Protein AF-A0A9R0YTE9-F1 (afdb_monomer)

Foldseek 3Di:
DPPPPPVVVVVLQVLLLVVLCVVPVDRSVLLQVLLLVQLQAPDPDDPVVSSVVSVVLLQVQLVPDDDDDSSPSSNVSSNQSSVQHTPSNVVSVVVNVVRVVVVVVVVVD

Nearest PDB structures (foldseek):
  1fka-assembly1_G  TM=9.674E-01  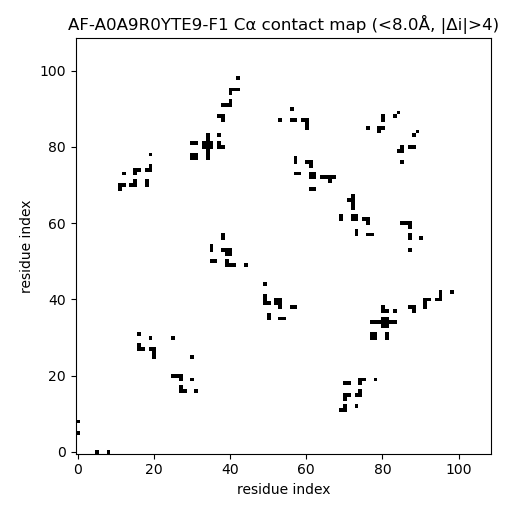e=1.796E-08  Thermus thermophilus
  1dv4-assembly1_G  TM=9.688E-01  e=2.649E-08  Thermus thermophilus
  7ryg-assembly1_g  TM=9.477E-01  e=1.122E-07  Acinetobacter baumannii AB0057
  6by1-assembly1_AG  TM=9.081E-01  e=1.488E-05  Escherichia coli K-12
  8ca7-assembly1_G  TM=9.390E-01  e=2.984E-04  Escherichia coli BW25113

Solvent-accessible surface area (backbone atoms only — not comparable to full-atom values): 5862 Å² total; per-residue (Å²): 119,72,92,78,43,58,68,60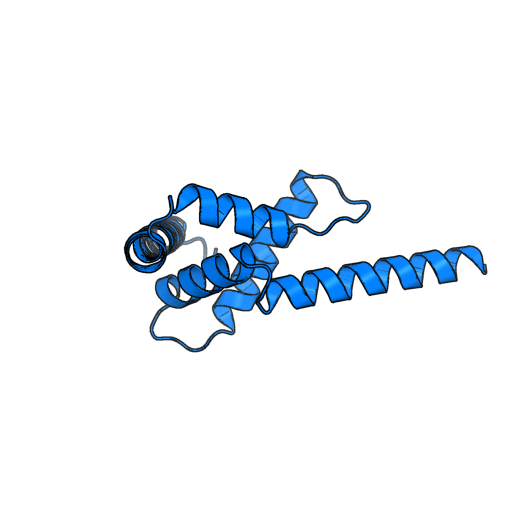,53,50,52,38,50,53,51,9,45,60,58,32,36,86,77,60,89,42,64,38,68,56,39,48,53,42,14,45,58,62,30,30,56,90,60,104,60,56,72,70,58,28,49,53,50,17,55,49,36,49,52,53,37,19,66,71,47,82,70,97,44,70,28,62,19,41,28,51,41,35,53,35,25,45,75,71,37,53,65,31,39,54,49,31,53,52,50,46,54,52,51,52,53,52,52,57,56,59,73,76,107

Structure (mmCIF, N/CA/C/O backbone):
data_AF-A0A9R0YTE9-F1
#
_entry.id   AF-A0A9R0YTE9-F1
#
loop_
_atom_site.group_PDB
_atom_site.id
_atom_site.type_symbol
_atom_site.label_atom_id
_atom_site.label_alt_id
_atom_site.label_comp_id
_atom_site.label_asym_id
_atom_site.label_entity_id
_atom_site.label_seq_id
_atom_site.pdbx_PDB_ins_code
_atom_site.Cartn_x
_atom_site.Cartn_y
_atom_site.Cartn_z
_atom_site.occupancy
_atom_site.B_iso_or_equiv
_atom_site.auth_seq_id
_atom_site.auth_comp_id
_atom_site.auth_asym_id
_atom_site.auth_atom_id
_atom_site.pdbx_PDB_model_num
ATOM 1 N N . MET A 1 1 ? 6.807 8.695 7.793 1.00 72.12 1 MET A N 1
ATOM 2 C CA . MET A 1 1 ? 6.485 9.214 9.138 1.00 72.12 1 MET A CA 1
ATOM 3 C C . MET A 1 1 ? 6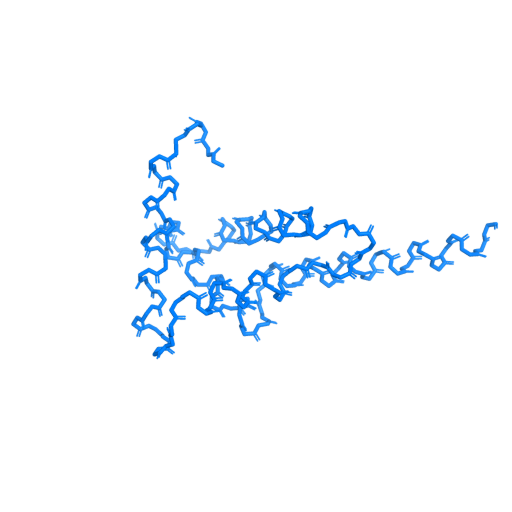.640 10.719 9.055 1.00 72.12 1 MET A C 1
ATOM 5 O O . MET A 1 1 ? 7.724 11.151 8.694 1.00 72.12 1 MET A O 1
ATOM 9 N N . LYS A 1 2 ? 5.567 11.492 9.238 1.00 77.50 2 LYS A N 1
ATOM 10 C CA . LYS A 1 2 ? 5.647 12.956 9.147 1.00 77.50 2 LYS A CA 1
ATOM 11 C C . LYS A 1 2 ? 6.181 13.490 10.482 1.00 77.50 2 LYS A C 1
ATOM 13 O O . LYS A 1 2 ? 5.734 13.019 11.529 1.00 77.50 2 LYS A O 1
ATOM 18 N N . ASP A 1 3 ? 7.169 14.378 10.438 1.00 81.94 3 ASP A N 1
ATOM 19 C CA . ASP A 1 3 ? 7.701 15.105 11.604 1.00 81.94 3 ASP A CA 1
ATOM 20 C C . ASP A 1 3 ? 8.216 14.220 12.759 1.00 81.94 3 ASP A C 1
ATOM 22 O O . ASP A 1 3 ? 8.098 14.577 13.926 1.00 81.94 3 ASP A O 1
ATOM 26 N N . GLY A 1 4 ? 8.719 13.011 12.482 1.00 86.31 4 GLY A N 1
ATOM 27 C CA . GLY A 1 4 ? 9.270 12.145 13.538 1.00 86.31 4 GLY A CA 1
ATOM 28 C C . GLY A 1 4 ? 8.234 11.421 14.422 1.00 86.31 4 GLY A C 1
ATOM 29 O O . GLY A 1 4 ? 8.605 10.613 15.273 1.00 86.31 4 GLY A O 1
ATOM 30 N N . LYS A 1 5 ? 6.925 11.638 14.222 1.00 91.00 5 LYS A N 1
ATOM 31 C CA . LYS A 1 5 ? 5.864 11.157 15.132 1.00 91.00 5 LYS A CA 1
ATOM 32 C C . LYS A 1 5 ? 5.557 9.656 14.992 1.00 91.00 5 LYS A C 1
ATOM 34 O O . LYS A 1 5 ? 4.557 9.260 14.386 1.00 91.00 5 LYS A O 1
ATOM 39 N N . LYS A 1 6 ? 6.391 8.807 15.601 1.00 89.25 6 LYS A N 1
ATOM 40 C CA . LYS A 1 6 ? 6.263 7.333 15.570 1.00 89.25 6 LYS A CA 1
ATOM 41 C C . LYS A 1 6 ? 4.984 6.810 16.218 1.00 89.25 6 LYS A C 1
ATOM 43 O O . LYS A 1 6 ? 4.308 5.974 15.623 1.00 89.25 6 LYS A O 1
ATOM 48 N N . SER A 1 7 ? 4.625 7.335 17.391 1.00 92.56 7 SER A N 1
ATOM 49 C CA . SER A 1 7 ? 3.420 6.914 18.123 1.00 92.56 7 SER A CA 1
ATOM 50 C C . SER A 1 7 ? 2.143 7.122 17.296 1.00 92.56 7 SER A C 1
ATOM 52 O O . SER A 1 7 ? 1.324 6.215 17.153 1.00 92.56 7 SER A O 1
ATOM 54 N N . LEU A 1 8 ? 2.022 8.279 16.635 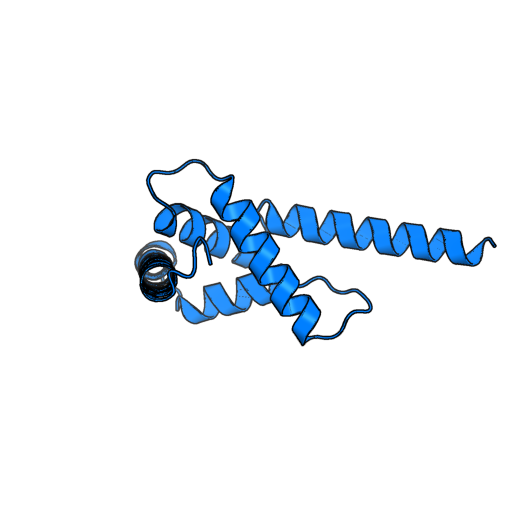1.00 92.00 8 LEU A N 1
ATOM 55 C CA . LEU A 1 8 ? 0.869 8.588 15.790 1.00 92.00 8 LEU A CA 1
ATOM 56 C C . LEU A 1 8 ? 0.797 7.682 14.553 1.00 92.00 8 LEU A C 1
ATOM 58 O O . LEU A 1 8 ? -0.276 7.187 14.212 1.00 92.00 8 LEU A O 1
ATOM 62 N N . ALA A 1 9 ? 1.931 7.434 13.890 1.00 90.69 9 ALA A N 1
ATOM 63 C CA . ALA A 1 9 ? 1.981 6.524 12.747 1.00 90.69 9 ALA A CA 1
ATOM 64 C C . ALA A 1 9 ? 1.544 5.103 13.136 1.00 90.69 9 ALA A C 1
ATOM 66 O O . ALA A 1 9 ? 0.762 4.477 12.419 1.00 90.69 9 ALA A O 1
ATOM 67 N N . TYR A 1 10 ? 1.994 4.631 14.301 1.00 92.69 10 TYR A N 1
ATOM 68 C CA . TYR A 1 10 ? 1.593 3.345 14.858 1.00 92.69 10 TYR A CA 1
ATOM 69 C C . TYR A 1 10 ? 0.086 3.297 15.144 1.00 92.69 10 TYR A C 1
ATOM 71 O O . TYR A 1 10 ? -0.596 2.382 14.687 1.00 92.69 10 TYR A O 1
ATOM 79 N N . GLN A 1 11 ? -0.472 4.320 15.799 1.00 94.25 11 GLN A N 1
ATOM 80 C CA . GLN A 1 11 ? -1.917 4.403 16.040 1.00 94.25 11 GLN A CA 1
ATOM 81 C C . GLN A 1 11 ? -2.736 4.386 14.746 1.00 94.25 11 GLN A C 1
ATOM 83 O O . GLN A 1 11 ? -3.760 3.707 14.680 1.00 94.25 11 GLN A O 1
ATOM 88 N N . ILE A 1 12 ? -2.309 5.122 13.716 1.00 93.62 12 ILE A N 1
ATOM 89 C CA . ILE A 1 12 ? -2.999 5.146 12.419 1.00 93.62 12 ILE A CA 1
ATOM 90 C C . ILE A 1 12 ? -2.997 3.753 11.788 1.00 93.62 12 ILE A C 1
ATOM 92 O O . ILE A 1 12 ? -4.049 3.302 11.335 1.00 93.62 12 ILE A O 1
ATOM 96 N N . LEU A 1 13 ? -1.853 3.063 11.799 1.00 91.75 13 LEU A N 1
ATOM 97 C CA . LEU A 1 13 ? -1.732 1.711 11.258 1.00 91.75 13 LEU A CA 1
ATOM 98 C C . LEU A 1 13 ? -2.650 0.729 11.993 1.00 91.75 13 LEU A C 1
ATOM 100 O O . LEU A 1 13 ? -3.440 0.040 11.354 1.00 91.75 13 LEU A O 1
ATOM 104 N N . TYR A 1 14 ? -2.605 0.708 13.327 1.00 92.69 14 TYR A N 1
ATOM 105 C CA . TYR A 1 14 ? -3.456 -0.179 14.125 1.00 92.69 14 TYR A CA 1
ATOM 106 C C . TYR A 1 14 ? -4.942 0.086 13.889 1.00 92.69 14 TYR A C 1
ATOM 108 O O . TYR A 1 14 ? -5.724 -0.848 13.710 1.00 92.69 14 TYR A O 1
ATOM 116 N N . ARG A 1 15 ? -5.340 1.361 13.821 1.00 94.06 15 ARG A N 1
ATOM 117 C CA . ARG A 1 15 ? -6.723 1.746 13.509 1.00 94.06 15 ARG A CA 1
ATOM 118 C C . ARG A 1 15 ? -7.136 1.315 12.102 1.00 94.06 15 ARG A C 1
ATOM 120 O O . ARG A 1 15 ? -8.273 0.888 11.929 1.00 94.06 15 ARG A O 1
ATOM 127 N N . ALA A 1 16 ? -6.242 1.412 11.117 1.00 93.25 16 ALA A N 1
ATOM 128 C CA . ALA A 1 16 ? -6.512 0.972 9.751 1.00 93.25 16 ALA A CA 1
ATOM 129 C C . ALA A 1 16 ? -6.703 -0.549 9.683 1.00 93.25 16 ALA A C 1
ATOM 131 O O . ALA A 1 16 ? -7.707 -1.012 9.155 1.00 93.25 16 ALA A O 1
ATOM 132 N N . VAL A 1 17 ? -5.795 -1.324 10.283 1.00 90.94 17 VAL A N 1
ATOM 133 C CA . VAL A 1 17 ? -5.877 -2.794 10.305 1.00 90.94 17 VAL A CA 1
ATOM 134 C C . VAL A 1 17 ? -7.135 -3.264 11.042 1.00 90.94 17 VAL A C 1
ATOM 136 O O . VAL A 1 17 ? -7.866 -4.105 10.526 1.00 90.94 17 VAL A O 1
ATOM 139 N N . LYS A 1 18 ? -7.471 -2.658 12.189 1.00 90.56 18 LYS A N 1
ATOM 140 C CA . LYS A 1 18 ? -8.719 -2.957 12.914 1.00 90.56 18 LYS A CA 1
ATOM 141 C C . LYS A 1 18 ? -9.970 -2.674 12.072 1.00 90.56 18 LYS A C 1
ATOM 143 O O . LYS A 1 18 ? -10.963 -3.379 12.195 1.00 90.56 18 LYS A O 1
ATOM 148 N N . LYS A 1 19 ? -9.927 -1.665 11.195 1.00 89.38 19 LYS A N 1
ATOM 149 C CA . LYS A 1 19 ? -11.033 -1.336 10.281 1.00 89.38 19 LYS A CA 1
ATOM 150 C C . LYS A 1 19 ? -11.217 -2.327 9.132 1.00 89.38 19 LYS A C 1
ATOM 152 O O . LYS A 1 19 ? -12.294 -2.343 8.550 1.00 89.38 19 LYS A O 1
ATOM 157 N N . ILE A 1 20 ? -10.213 -3.139 8.808 1.00 87.19 20 ILE A N 1
ATOM 158 C CA . ILE A 1 20 ? -10.327 -4.162 7.757 1.00 87.19 20 ILE A CA 1
ATOM 159 C C . ILE A 1 20 ? -11.224 -5.319 8.225 1.00 87.19 20 ILE A C 1
ATOM 161 O O . ILE A 1 20 ? -12.030 -5.819 7.444 1.00 87.19 20 ILE A O 1
ATOM 165 N N . GLN A 1 21 ? -11.132 -5.689 9.506 1.00 76.94 21 GLN A N 1
ATOM 166 C CA . GLN A 1 21 ? -11.823 -6.838 10.101 1.00 76.94 21 GLN A CA 1
ATOM 167 C C . GLN A 1 21 ? -13.350 -6.852 9.884 1.00 76.94 21 GLN A C 1
ATOM 169 O O . GLN A 1 21 ? -13.838 -7.846 9.353 1.00 76.94 21 GLN A O 1
ATOM 174 N N . PRO A 1 22 ? -14.113 -5.783 10.204 1.00 69.31 22 PRO A N 1
ATOM 175 C CA . PRO A 1 22 ? -15.564 -5.790 10.003 1.00 69.31 22 PRO A CA 1
ATOM 176 C C . PRO A 1 22 ? -15.986 -5.805 8.527 1.00 69.31 22 PRO A C 1
ATOM 178 O O . PRO A 1 22 ? -17.119 -6.151 8.230 1.00 69.31 22 PRO A O 1
ATOM 181 N N . ASN A 1 23 ? -15.101 -5.428 7.599 1.00 64.25 23 ASN A N 1
ATOM 182 C CA . ASN A 1 23 ? -15.462 -5.192 6.199 1.00 64.25 23 ASN A CA 1
ATOM 183 C C . ASN A 1 23 ? -15.107 -6.347 5.253 1.00 64.25 23 ASN A C 1
ATOM 185 O O . ASN A 1 23 ? -15.426 -6.271 4.069 1.00 64.25 23 ASN A O 1
ATOM 1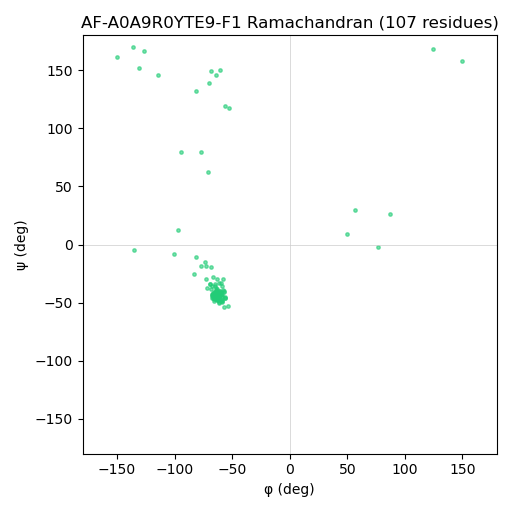89 N N . THR A 1 24 ? -14.369 -7.360 5.716 1.00 65.94 24 THR A N 1
ATOM 190 C CA . THR A 1 24 ? -13.843 -8.411 4.825 1.00 65.94 24 THR A CA 1
ATOM 191 C C . THR A 1 24 ? -14.004 -9.837 5.341 1.00 65.94 24 THR A C 1
ATOM 193 O O . THR A 1 24 ? -13.606 -10.744 4.617 1.00 65.94 24 THR A O 1
ATOM 196 N N . GLU A 1 25 ? -14.512 -10.057 6.566 1.00 70.00 25 GLU A N 1
ATOM 197 C CA . GLU A 1 25 ? -14.565 -11.377 7.251 1.00 70.00 25 GLU A CA 1
ATOM 198 C C . GLU A 1 25 ? -13.224 -12.147 7.257 1.00 70.00 25 GLU A C 1
ATOM 200 O O . GLU A 1 25 ? -13.124 -13.301 7.661 1.00 70.00 25 GLU A O 1
ATOM 205 N N . THR A 1 26 ? -12.150 -11.483 6.833 1.00 75.00 26 THR A N 1
ATOM 206 C CA . THR A 1 26 ? -10.848 -12.061 6.539 1.00 75.00 26 THR A CA 1
ATOM 207 C C . THR A 1 26 ? -9.852 -11.510 7.539 1.00 75.00 26 THR A C 1
ATOM 209 O O . THR A 1 26 ? -9.917 -10.343 7.934 1.00 75.00 26 THR A O 1
ATOM 212 N N . ASN A 1 27 ? -8.883 -12.337 7.924 1.00 87.88 27 ASN A N 1
ATOM 213 C CA . ASN A 1 27 ? -7.804 -11.924 8.809 1.00 87.88 27 ASN A CA 1
ATOM 214 C C . ASN A 1 27 ? 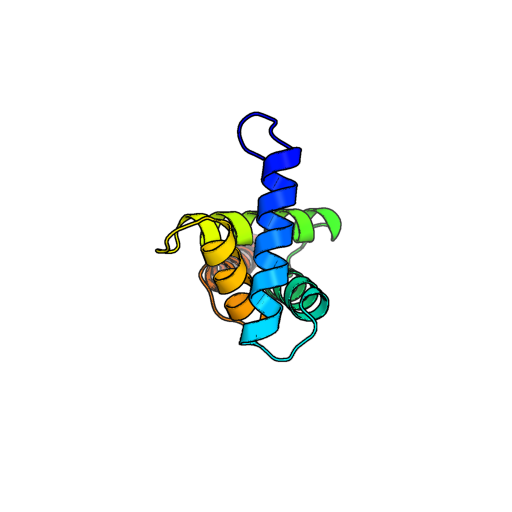-7.101 -10.653 8.262 1.00 87.88 27 ASN A C 1
ATOM 216 O O . ASN A 1 27 ? -6.483 -10.706 7.191 1.00 87.88 27 ASN A O 1
ATOM 220 N N . PRO A 1 28 ? -7.130 -9.520 8.992 1.00 89.75 28 PRO A N 1
ATOM 221 C CA . PRO A 1 28 ? -6.545 -8.256 8.541 1.00 89.75 28 PRO A CA 1
ATOM 222 C C . PRO A 1 28 ? -5.048 -8.325 8.222 1.00 89.75 28 PRO A C 1
ATOM 224 O O . PRO A 1 28 ? -4.559 -7.596 7.356 1.00 89.75 28 PRO A O 1
ATOM 227 N N . LEU A 1 29 ? -4.309 -9.211 8.896 1.00 90.19 29 LEU A N 1
ATOM 228 C CA . LEU A 1 29 ? -2.888 -9.423 8.624 1.00 90.19 29 LEU A CA 1
ATOM 229 C C . LEU A 1 29 ? -2.672 -10.092 7.266 1.00 90.19 29 LEU A C 1
ATOM 231 O O . LEU A 1 29 ? -1.702 -9.771 6.577 1.00 90.19 29 LEU A O 1
ATOM 235 N N . LEU A 1 30 ? -3.581 -10.982 6.853 1.00 91.50 30 LEU A N 1
ATOM 236 C CA . LEU A 1 30 ? -3.534 -11.585 5.522 1.00 91.50 30 LEU A CA 1
ATOM 237 C C . LEU A 1 30 ? -3.805 -10.540 4.445 1.00 91.50 30 LEU A C 1
ATOM 239 O O . LEU A 1 30 ? -3.062 -10.491 3.468 1.00 91.50 30 LEU A O 1
ATOM 243 N N . VAL A 1 31 ? -4.793 -9.663 4.652 1.00 93.06 31 VAL A N 1
ATOM 244 C CA . VAL A 1 31 ? -5.083 -8.550 3.733 1.00 93.06 31 VAL A CA 1
ATOM 245 C C . VAL A 1 31 ? -3.861 -7.643 3.591 1.00 93.06 31 VAL A C 1
ATOM 247 O O . VAL A 1 31 ? -3.426 -7.374 2.474 1.00 93.06 31 VAL A O 1
ATOM 250 N N . LEU A 1 32 ? -3.240 -7.245 4.705 1.00 92.81 32 LEU A N 1
ATOM 251 C CA . LEU A 1 32 ? -2.026 -6.426 4.691 1.00 92.81 32 LEU A CA 1
ATOM 252 C C . LEU A 1 32 ? -0.874 -7.115 3.944 1.00 92.81 32 LEU A C 1
ATOM 254 O O . LEU A 1 32 ? -0.239 -6.508 3.078 1.00 92.81 32 LEU A O 1
ATOM 258 N N . ARG A 1 33 ? -0.603 -8.389 4.254 1.00 93.50 33 ARG A N 1
ATOM 259 C CA . ARG A 1 33 ? 0.467 -9.159 3.603 1.00 93.50 33 ARG A CA 1
ATOM 260 C C . ARG A 1 33 ? 0.215 -9.294 2.104 1.00 93.50 33 ARG A C 1
ATOM 262 O O . ARG A 1 33 ? 1.145 -9.155 1.309 1.00 93.50 33 ARG A O 1
ATOM 269 N N . GLN A 1 34 ? -1.033 -9.546 1.725 1.00 95.12 34 GLN A N 1
ATOM 270 C CA . GLN A 1 34 ? -1.448 -9.698 0.340 1.00 95.12 34 GLN A CA 1
ATOM 271 C C . GLN A 1 34 ? -1.339 -8.385 -0.435 1.00 95.12 34 GLN A C 1
ATOM 273 O O . GLN A 1 34 ? -0.811 -8.392 -1.545 1.00 95.12 34 GLN A O 1
ATOM 278 N N . ALA A 1 35 ? -1.776 -7.271 0.154 1.00 96.19 35 ALA A N 1
ATOM 279 C CA . ALA A 1 35 ? -1.645 -5.942 -0.429 1.00 96.19 35 ALA A CA 1
ATOM 280 C C . ALA A 1 35 ? -0.174 -5.619 -0.718 1.00 96.19 35 ALA A C 1
ATOM 282 O O . ALA A 1 35 ? 0.191 -5.367 -1.863 1.00 96.19 35 ALA A O 1
ATOM 283 N N . ILE A 1 36 ? 0.706 -5.747 0.285 1.00 95.75 36 ILE A N 1
ATOM 284 C CA . ILE A 1 36 ? 2.146 -5.502 0.106 1.00 95.75 36 ILE A CA 1
ATOM 285 C C . ILE A 1 36 ? 2.710 -6.391 -1.005 1.00 95.75 36 ILE A C 1
ATOM 287 O O . ILE A 1 36 ? 3.437 -5.901 -1.867 1.00 95.75 36 ILE A O 1
ATOM 291 N N . ARG A 1 37 ? 2.357 -7.683 -1.028 1.00 95.25 37 ARG A N 1
ATOM 292 C CA . ARG A 1 37 ? 2.824 -8.615 -2.064 1.00 95.25 37 ARG A CA 1
ATOM 293 C C . ARG A 1 37 ? 2.368 -8.202 -3.463 1.00 95.25 37 ARG A C 1
ATOM 295 O O . ARG A 1 37 ? 3.170 -8.250 -4.386 1.00 95.25 37 ARG A O 1
ATOM 302 N N . ARG A 1 38 ? 1.104 -7.805 -3.629 1.00 95.50 38 ARG A N 1
ATOM 303 C CA . ARG A 1 38 ? 0.540 -7.421 -4.934 1.00 95.50 38 ARG A CA 1
ATOM 304 C C . ARG A 1 38 ? 1.117 -6.117 -5.474 1.00 95.50 38 ARG A C 1
ATOM 306 O O . ARG A 1 38 ? 1.273 -6.001 -6.690 1.00 95.50 38 ARG A O 1
ATOM 313 N N . VAL A 1 39 ? 1.429 -5.178 -4.582 1.00 96.75 39 VAL A N 1
ATOM 314 C CA . VAL A 1 39 ? 1.977 -3.852 -4.913 1.00 96.75 39 VAL A CA 1
ATOM 315 C C . VAL A 1 39 ? 3.489 -3.892 -5.114 1.00 96.75 39 VAL A C 1
ATOM 317 O O . VAL A 1 39 ? 4.027 -3.065 -5.846 1.00 96.75 39 VAL A O 1
ATOM 320 N N . THR A 1 40 ? 4.183 -4.855 -4.499 1.00 96.06 40 THR A N 1
ATOM 321 C CA . THR A 1 40 ? 5.630 -5.028 -4.685 1.00 96.06 40 THR A CA 1
ATOM 322 C C . THR A 1 40 ? 5.941 -5.209 -6.172 1.00 96.06 40 THR A C 1
ATOM 324 O O . THR A 1 40 ? 5.424 -6.148 -6.785 1.00 96.06 40 THR A O 1
ATOM 327 N N . PRO A 1 41 ? 6.745 -4.315 -6.777 1.00 92.94 41 PRO A N 1
ATOM 328 C CA . PRO A 1 41 ? 7.090 -4.428 -8.183 1.00 92.94 41 PRO A CA 1
ATOM 329 C C . PRO A 1 41 ? 8.024 -5.615 -8.405 1.00 92.94 41 PRO A C 1
ATOM 331 O O . PRO A 1 41 ? 8.946 -5.846 -7.623 1.00 92.94 41 PRO A O 1
ATOM 334 N N . ASN A 1 42 ? 7.777 -6.346 -9.490 1.00 88.50 42 ASN A N 1
ATOM 335 C CA . ASN A 1 42 ? 8.637 -7.428 -9.947 1.00 88.50 42 ASN A CA 1
ATOM 336 C C . ASN A 1 42 ? 9.605 -6.876 -11.001 1.00 88.50 42 ASN A C 1
ATOM 338 O O . ASN A 1 42 ? 9.336 -6.938 -12.198 1.00 88.50 42 ASN A O 1
ATOM 342 N N . ILE A 1 43 ? 10.660 -6.219 -10.529 1.00 88.19 43 ILE A N 1
ATOM 343 C CA . ILE A 1 43 ? 11.738 -5.635 -11.337 1.00 88.19 43 ILE A CA 1
ATOM 344 C C . ILE A 1 43 ? 13.078 -5.978 -10.676 1.00 88.19 43 ILE A C 1
ATOM 346 O O . ILE A 1 43 ? 13.091 -6.457 -9.542 1.00 88.19 43 ILE A O 1
ATOM 350 N N . GLU A 1 44 ? 14.190 -5.711 -11.359 1.00 86.00 44 GLU A N 1
ATOM 351 C CA . GLU A 1 44 ? 15.561 -6.021 -10.917 1.00 86.00 44 GLU A CA 1
ATOM 352 C C . GLU A 1 44 ? 16.023 -5.123 -9.747 1.00 86.00 44 GLU A C 1
ATOM 354 O O . GLU A 1 44 ? 16.953 -4.330 -9.845 1.00 86.00 44 GLU A O 1
ATOM 359 N N . ILE A 1 45 ? 15.337 -5.226 -8.608 1.00 89.62 45 ILE A N 1
ATOM 360 C CA . ILE A 1 45 ? 15.684 -4.580 -7.342 1.00 89.62 45 ILE A CA 1
ATOM 361 C C . ILE A 1 45 ? 15.645 -5.607 -6.212 1.00 89.62 45 ILE A C 1
ATOM 363 O O . ILE A 1 45 ? 14.875 -6.566 -6.235 1.00 89.62 45 ILE A O 1
ATOM 367 N N . GLY A 1 46 ? 16.446 -5.385 -5.170 1.00 90.62 46 GLY A N 1
ATOM 368 C CA . GLY A 1 46 ? 16.446 -6.258 -3.998 1.00 90.62 46 GLY A CA 1
ATOM 369 C C . GLY A 1 46 ? 15.082 -6.318 -3.291 1.00 90.62 46 GLY A C 1
ATOM 370 O O . GLY A 1 46 ? 14.313 -5.352 -3.264 1.00 90.62 46 GLY A O 1
ATOM 371 N N . SER A 1 47 ? 14.786 -7.457 -2.659 1.00 90.94 47 SER A N 1
ATOM 372 C CA . SER A 1 47 ? 13.487 -7.726 -2.020 1.00 90.94 47 SER A CA 1
ATOM 373 C C . SER A 1 47 ? 13.117 -6.710 -0.928 1.00 90.94 47 SER A C 1
ATOM 375 O O . SER A 1 47 ? 11.952 -6.324 -0.791 1.00 90.94 47 SER A O 1
ATOM 377 N N . LYS A 1 48 ? 14.107 -6.226 -0.166 1.00 92.75 48 LYS A N 1
ATOM 378 C CA . LYS A 1 48 ? 13.928 -5.193 0.866 1.00 92.75 48 LYS A CA 1
ATOM 379 C C . LYS A 1 48 ? 13.525 -3.854 0.245 1.00 92.75 48 LYS A C 1
ATOM 381 O O . LYS A 1 48 ? 12.614 -3.196 0.748 1.00 92.75 48 LYS A O 1
ATOM 386 N N . GLN A 1 49 ? 14.172 -3.475 -0.853 1.00 94.12 49 GLN A N 1
ATOM 387 C CA . GLN A 1 49 ? 13.903 -2.252 -1.602 1.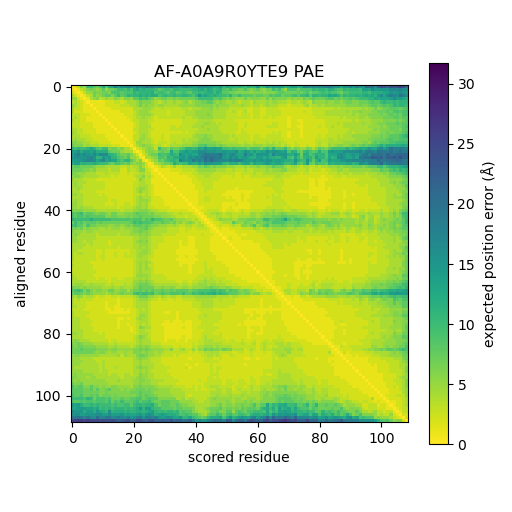00 94.12 49 GLN A CA 1
ATOM 388 C C . GLN A 1 49 ? 12.512 -2.310 -2.239 1.00 94.12 49 GLN A C 1
ATOM 390 O O . GLN A 1 49 ? 11.740 -1.365 -2.084 1.00 94.12 49 GLN A O 1
ATOM 395 N N . GLY A 1 50 ? 12.147 -3.441 -2.853 1.00 94.62 50 GLY A N 1
ATOM 396 C CA . GLY A 1 50 ? 10.815 -3.652 -3.424 1.00 94.62 50 GLY A CA 1
ATOM 397 C C . GLY A 1 50 ? 9.698 -3.526 -2.389 1.00 94.62 50 GLY A C 1
ATOM 398 O O . GLY A 1 50 ? 8.729 -2.801 -2.613 1.00 94.62 50 GLY A O 1
ATOM 399 N N . ARG A 1 51 ? 9.860 -4.133 -1.205 1.00 94.12 51 ARG A N 1
ATOM 400 C CA . ARG A 1 51 ? 8.894 -3.982 -0.100 1.00 94.12 51 ARG A CA 1
ATOM 401 C C . ARG A 1 51 ? 8.797 -2.539 0.395 1.00 94.12 51 ARG A C 1
ATOM 403 O O . ARG A 1 51 ? 7.696 -2.046 0.630 1.00 94.12 51 ARG A O 1
ATOM 410 N N . ALA A 1 52 ? 9.928 -1.850 0.547 1.00 94.62 52 ALA A N 1
ATOM 411 C CA . ALA A 1 52 ? 9.939 -0.448 0.963 1.00 94.62 52 ALA A CA 1
ATOM 412 C C . ALA A 1 52 ? 9.237 0.460 -0.063 1.00 94.62 52 ALA A C 1
ATOM 414 O O . ALA A 1 52 ? 8.512 1.382 0.317 1.00 94.62 52 ALA A O 1
ATOM 415 N N . LEU A 1 53 ? 9.417 0.177 -1.355 1.00 95.62 53 LEU A N 1
ATOM 416 C CA . LEU A 1 53 ? 8.755 0.884 -2.446 1.00 95.62 53 LEU A CA 1
ATOM 417 C C . LEU A 1 53 ? 7.243 0.619 -2.450 1.00 95.62 53 LEU A C 1
ATOM 419 O O . LEU A 1 53 ? 6.464 1.565 -2.542 1.00 95.62 53 LEU A O 1
ATOM 423 N N . ALA A 1 54 ? 6.828 -0.631 -2.230 1.00 95.94 54 ALA A N 1
ATOM 424 C CA . ALA A 1 54 ? 5.420 -1.003 -2.118 1.00 95.94 54 ALA A CA 1
ATOM 425 C C . ALA A 1 54 ? 4.708 -0.258 -0.981 1.00 95.94 54 ALA A C 1
ATOM 427 O O . ALA A 1 54 ? 3.651 0.335 -1.183 1.00 95.94 54 ALA A O 1
ATOM 428 N N . ILE A 1 55 ? 5.318 -0.233 0.211 1.00 95.06 55 ILE A N 1
ATOM 429 C CA . ILE A 1 55 ? 4.784 0.496 1.372 1.00 95.06 55 ILE A CA 1
ATOM 430 C C . ILE A 1 55 ? 4.664 1.991 1.057 1.00 95.06 55 ILE A C 1
ATOM 432 O O . ILE A 1 55 ? 3.674 2.625 1.420 1.00 95.06 55 ILE A O 1
ATOM 436 N N . ARG A 1 56 ? 5.653 2.564 0.363 1.00 94.94 56 ARG A N 1
ATOM 437 C CA . ARG A 1 56 ? 5.620 3.972 -0.043 1.00 94.94 56 ARG A CA 1
ATOM 438 C C . ARG A 1 56 ? 4.457 4.255 -0.992 1.00 94.94 56 ARG A C 1
ATOM 440 O O . ARG A 1 56 ? 3.709 5.196 -0.746 1.00 94.94 56 ARG A O 1
ATOM 447 N N . TRP A 1 57 ? 4.272 3.438 -2.025 1.00 96.56 57 TRP A N 1
ATOM 448 C CA . TRP A 1 57 ? 3.179 3.608 -2.985 1.00 96.56 57 TRP A CA 1
ATOM 449 C C . TRP A 1 57 ? 1.802 3.436 -2.346 1.00 96.56 57 TRP A C 1
ATOM 451 O O . TRP A 1 57 ? 0.928 4.263 -2.593 1.00 96.56 57 TRP A O 1
ATOM 461 N N . LEU A 1 58 ? 1.637 2.457 -1.453 1.00 95.75 58 LEU A N 1
ATOM 462 C CA . LEU A 1 58 ? 0.421 2.290 -0.651 1.00 95.75 58 LEU A CA 1
ATOM 463 C C . LEU A 1 58 ? 0.096 3.552 0.160 1.00 95.75 58 LEU A C 1
ATOM 465 O O . LEU A 1 58 ? -1.045 4.015 0.176 1.00 95.75 58 LEU A O 1
ATOM 469 N N . LEU A 1 59 ? 1.097 4.143 0.821 1.00 94.56 59 LEU A N 1
ATOM 470 C CA . LEU A 1 59 ? 0.919 5.366 1.609 1.00 94.56 59 LEU A CA 1
ATOM 471 C C . LEU A 1 59 ? 0.615 6.592 0.739 1.00 94.56 59 LEU A C 1
ATOM 473 O O . LEU A 1 59 ? -0.177 7.441 1.150 1.00 94.56 59 LEU A O 1
ATOM 477 N N . GLU A 1 60 ? 1.242 6.711 -0.430 1.00 95.06 60 GLU A N 1
ATOM 478 C CA . GLU A 1 60 ? 0.975 7.785 -1.394 1.00 95.06 60 GLU A CA 1
ATOM 479 C C . GLU A 1 60 ? -0.446 7.689 -1.959 1.00 95.06 60 GLU A C 1
ATOM 481 O O . GLU A 1 60 ? -1.163 8.690 -1.985 1.00 95.06 60 GLU A O 1
ATOM 486 N N . ALA A 1 61 ? -0.874 6.493 -2.368 1.00 95.56 61 ALA A N 1
ATOM 487 C CA . ALA A 1 61 ? -2.221 6.257 -2.877 1.00 95.56 61 ALA A CA 1
ATOM 488 C C . ALA A 1 61 ? -3.273 6.525 -1.790 1.00 95.56 61 ALA A C 1
ATOM 490 O O . ALA A 1 61 ? -4.207 7.298 -2.005 1.00 95.56 61 ALA A O 1
ATOM 491 N N . SER A 1 62 ? -3.031 6.031 -0.570 1.00 95.31 62 SER A N 1
ATOM 492 C CA . SER A 1 62 ? -3.884 6.294 0.595 1.00 95.31 62 SER A CA 1
ATOM 493 C C . SER A 1 62 ? -4.039 7.789 0.894 1.00 95.31 62 SER A C 1
ATOM 495 O O . SER A 1 62 ? -5.132 8.237 1.226 1.00 95.31 62 SER A O 1
ATOM 497 N N . GLN A 1 63 ? -2.977 8.592 0.774 1.00 93.50 63 GLN A N 1
ATOM 498 C CA . GLN A 1 63 ? -3.059 10.042 1.009 1.00 93.50 63 GLN A CA 1
ATOM 499 C C . GLN A 1 63 ? -3.951 10.752 -0.015 1.00 93.50 63 GLN A C 1
ATOM 501 O O . GLN A 1 63 ? -4.675 11.680 0.352 1.00 93.50 63 GLN A O 1
ATOM 506 N N . LYS A 1 64 ? -3.927 10.289 -1.270 1.00 93.81 64 LYS A N 1
ATOM 507 C CA . LYS A 1 64 ? -4.708 10.852 -2.379 1.00 93.81 64 LYS A CA 1
ATOM 508 C C . LYS A 1 64 ? -6.185 10.456 -2.347 1.00 93.81 64 LYS A C 1
ATOM 510 O O . LYS A 1 64 ? -6.993 11.128 -2.981 1.00 93.81 64 LYS A O 1
ATOM 515 N N . ARG A 1 65 ? -6.566 9.403 -1.614 1.00 92.38 65 ARG A N 1
ATOM 516 C CA . ARG A 1 65 ? -7.976 8.995 -1.516 1.00 92.38 65 ARG A CA 1
ATOM 517 C C . ARG A 1 65 ? -8.842 10.068 -0.836 1.00 92.38 65 ARG A C 1
ATOM 519 O O . ARG A 1 65 ? -8.395 10.692 0.136 1.00 92.38 65 ARG A O 1
ATOM 526 N N . PRO A 1 66 ? -10.113 10.229 -1.243 1.00 91.44 66 PRO A N 1
ATOM 527 C CA . PRO A 1 66 ? -11.102 10.942 -0.442 1.00 91.44 66 PRO A CA 1
ATOM 528 C C . PRO A 1 66 ? -11.443 10.141 0.828 1.00 91.44 66 PRO A C 1
ATOM 530 O O . PRO A 1 66 ? -11.370 8.913 0.847 1.00 91.44 66 PRO A O 1
ATOM 533 N N . GLY A 1 67 ? -11.785 10.827 1.920 1.00 87.75 67 GLY A N 1
ATOM 534 C CA . GLY A 1 67 ? -12.190 10.175 3.170 1.00 87.75 67 GLY A CA 1
ATOM 535 C C . GLY A 1 67 ? -11.836 10.962 4.429 1.00 87.75 67 GLY A C 1
ATOM 536 O O . GLY A 1 67 ? -10.924 11.787 4.431 1.00 87.75 67 GLY A O 1
ATOM 537 N N . ARG A 1 68 ? -12.552 10.670 5.522 1.00 88.00 68 ARG A N 1
ATOM 538 C CA . ARG A 1 68 ? -12.546 11.471 6.761 1.00 88.00 68 ARG A CA 1
ATOM 539 C C . ARG A 1 68 ? -11.221 11.460 7.526 1.00 88.00 68 ARG A C 1
ATOM 541 O O . ARG A 1 68 ? -10.870 12.450 8.154 1.00 88.00 68 ARG A O 1
ATOM 548 N N . ASN A 1 69 ? -10.498 10.341 7.532 1.00 93.75 69 ASN A N 1
ATOM 549 C CA . ASN A 1 69 ? -9.218 10.234 8.234 1.00 93.75 69 ASN A CA 1
ATOM 550 C C . ASN A 1 69 ? -8.269 9.245 7.552 1.00 93.75 69 ASN A C 1
ATOM 552 O O . ASN A 1 69 ? -8.691 8.380 6.785 1.00 93.75 69 ASN A O 1
ATOM 556 N N . MET A 1 70 ? -6.976 9.362 7.865 1.00 93.88 70 MET A N 1
ATOM 557 C CA . MET A 1 70 ? -5.927 8.550 7.243 1.00 93.88 70 MET A CA 1
ATOM 558 C C . MET A 1 70 ? -6.098 7.047 7.499 1.00 93.88 70 MET A C 1
ATOM 560 O O . MET A 1 70 ? -5.790 6.248 6.624 1.00 93.88 70 MET A O 1
ATOM 564 N N . ALA A 1 71 ? -6.624 6.651 8.662 1.00 94.31 71 ALA A N 1
ATOM 565 C CA . ALA A 1 71 ? -6.849 5.239 8.968 1.00 94.31 71 ALA A CA 1
ATOM 566 C C . ALA A 1 71 ? -7.900 4.613 8.037 1.00 94.31 71 ALA A C 1
ATOM 568 O O . ALA A 1 71 ? -7.701 3.503 7.557 1.00 94.31 71 ALA A O 1
ATOM 569 N N . PHE A 1 72 ? -8.985 5.338 7.743 1.00 94.06 72 PHE A N 1
ATOM 570 C CA . PHE A 1 72 ? -10.017 4.906 6.798 1.00 94.06 72 PHE A CA 1
ATOM 571 C C . PHE A 1 72 ? -9.498 4.845 5.358 1.00 94.06 72 PHE A C 1
ATOM 573 O O . PHE A 1 72 ? -9.765 3.888 4.630 1.00 94.06 72 PHE A O 1
ATOM 580 N N . LYS A 1 73 ? -8.731 5.860 4.945 1.00 95.62 73 LYS A N 1
ATOM 581 C CA . LYS A 1 73 ? -8.129 5.882 3.609 1.00 95.62 73 LYS A CA 1
ATOM 582 C C . LYS A 1 73 ? -7.168 4.707 3.418 1.00 95.62 73 LYS A C 1
ATOM 584 O O . LYS A 1 73 ? -7.271 3.998 2.424 1.00 95.62 73 LYS A O 1
ATOM 589 N N . LEU A 1 74 ? -6.305 4.463 4.409 1.00 95.12 74 LEU A N 1
ATOM 590 C CA . LEU A 1 74 ? -5.340 3.366 4.398 1.00 95.12 74 LEU A CA 1
ATOM 591 C C . LEU A 1 74 ? -6.017 1.994 4.413 1.00 95.12 74 LEU A C 1
ATOM 593 O O . LEU A 1 74 ? -5.617 1.122 3.652 1.00 95.12 74 LEU A O 1
ATOM 597 N N . SER A 1 75 ? -7.049 1.789 5.239 1.00 94.38 75 SER A N 1
ATOM 598 C CA . SER A 1 75 ? -7.775 0.512 5.248 1.00 94.38 75 SER A CA 1
ATOM 599 C C . SER A 1 75 ? -8.432 0.224 3.900 1.00 94.38 75 SER A C 1
ATOM 601 O O . SER A 1 75 ? -8.403 -0.912 3.443 1.00 94.38 75 SER A O 1
ATOM 603 N N . SER A 1 76 ? -8.994 1.253 3.260 1.00 94.06 76 SER A N 1
ATOM 604 C CA . SER A 1 76 ? -9.642 1.118 1.952 1.00 94.06 76 SER A CA 1
ATOM 605 C C . SER A 1 76 ? -8.628 0.777 0.860 1.00 94.06 76 SER A C 1
ATOM 607 O O . SER A 1 76 ? -8.848 -0.165 0.107 1.00 94.06 76 SER A O 1
ATOM 609 N N . GLU A 1 77 ? -7.483 1.472 0.820 1.00 95.50 77 GLU A N 1
ATOM 610 C CA . GLU A 1 77 ? -6.421 1.163 -0.149 1.00 95.50 77 GLU A CA 1
ATOM 611 C C . GLU A 1 77 ? -5.867 -0.252 0.054 1.00 95.50 77 GLU A C 1
ATOM 613 O O . GLU A 1 77 ? -5.694 -0.979 -0.912 1.00 95.50 77 GLU A O 1
ATOM 618 N N . LEU A 1 78 ? -5.645 -0.685 1.301 1.00 95.00 78 LEU A N 1
ATOM 619 C CA . LEU A 1 78 ? -5.159 -2.040 1.586 1.00 95.00 78 LEU A CA 1
ATOM 620 C C . LEU A 1 78 ? -6.123 -3.125 1.087 1.00 95.00 78 LEU A C 1
ATOM 622 O O . LEU A 1 78 ? -5.674 -4.144 0.564 1.00 95.00 78 LEU A O 1
ATOM 626 N N . VAL A 1 79 ? -7.433 -2.920 1.242 1.00 94.06 79 VAL A N 1
ATOM 627 C CA . VAL A 1 79 ? -8.448 -3.862 0.746 1.00 94.06 79 VAL A CA 1
ATOM 628 C C . VAL A 1 79 ? -8.461 -3.892 -0.782 1.00 94.06 79 VAL A C 1
ATOM 630 O O . VAL A 1 79 ? -8.445 -4.977 -1.365 1.00 94.06 79 VAL A O 1
ATOM 633 N N . ASP A 1 80 ? -8.440 -2.730 -1.432 1.00 94.56 80 ASP A N 1
ATOM 634 C CA . ASP A 1 80 ? -8.427 -2.636 -2.895 1.00 94.56 80 ASP A CA 1
ATOM 635 C C . ASP A 1 80 ? -7.161 -3.271 -3.482 1.00 94.56 80 ASP A C 1
ATOM 637 O O . ASP A 1 80 ? -7.244 -4.100 -4.396 1.00 94.56 80 ASP A O 1
ATOM 641 N N . ALA A 1 81 ? -6.001 -2.969 -2.895 1.00 95.88 81 ALA A N 1
ATOM 642 C CA . ALA A 1 81 ? -4.707 -3.505 -3.294 1.00 95.88 81 ALA A CA 1
ATOM 643 C C . ALA A 1 81 ? -4.649 -5.026 -3.130 1.00 95.88 81 ALA A C 1
ATOM 645 O O . ALA A 1 81 ? -4.153 -5.736 -4.009 1.00 95.88 81 ALA A O 1
ATOM 646 N N . ALA A 1 82 ? -5.212 -5.561 -2.039 1.00 94.62 82 ALA A N 1
ATOM 647 C CA . ALA A 1 82 ? -5.322 -7.002 -1.827 1.00 94.62 82 ALA A CA 1
ATOM 648 C C . ALA A 1 82 ? -6.201 -7.691 -2.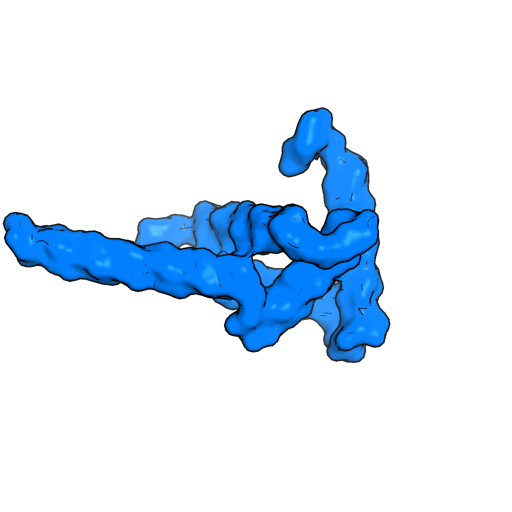887 1.00 94.62 82 ALA A C 1
ATOM 650 O O . ALA A 1 82 ? -5.929 -8.841 -3.246 1.00 94.62 82 ALA A O 1
ATOM 651 N N . LYS A 1 83 ? -7.197 -6.982 -3.433 1.00 93.88 83 LYS A N 1
ATOM 652 C CA . LYS A 1 83 ? -8.027 -7.424 -4.566 1.00 93.88 83 LYS A CA 1
ATOM 653 C C . LYS A 1 83 ? -7.359 -7.199 -5.929 1.00 93.88 83 LYS A C 1
ATOM 655 O O . LYS A 1 83 ? -7.787 -7.792 -6.913 1.00 93.88 83 LYS A O 1
ATOM 660 N N . GLY A 1 84 ? -6.245 -6.463 -5.990 1.00 93.81 84 GLY A N 1
ATOM 661 C CA . GLY A 1 84 ? -5.515 -6.163 -7.232 1.00 93.81 84 GLY A CA 1
ATOM 662 C C . GLY A 1 84 ? -6.024 -4.928 -7.959 1.00 93.81 84 GLY A C 1
ATOM 663 O O . GLY A 1 84 ? -5.883 -4.831 -9.168 1.00 93.81 84 GLY A O 1
ATOM 664 N N . SER A 1 85 ? -6.617 -3.997 -7.225 1.00 94.06 85 SER A N 1
ATOM 665 C CA . SER A 1 85 ? -7.083 -2.706 -7.723 1.00 94.06 85 SER A CA 1
ATOM 666 C C . SER A 1 85 ? -6.497 -1.590 -6.859 1.00 94.06 85 SER A C 1
ATOM 668 O O . SER A 1 85 ? -5.965 -1.868 -5.792 1.00 94.06 85 SER A O 1
ATOM 670 N N . GLY A 1 86 ? -6.568 -0.338 -7.303 1.00 92.25 86 GLY A N 1
ATOM 671 C CA . GLY A 1 86 ? -6.017 0.792 -6.549 1.00 92.25 86 GLY A CA 1
ATOM 672 C C . GLY A 1 86 ? -5.024 1.622 -7.351 1.00 92.25 86 GLY A C 1
ATOM 673 O O . GLY A 1 86 ? -4.621 1.269 -8.466 1.00 92.25 86 GLY A O 1
ATOM 674 N N . GLY A 1 87 ? -4.674 2.786 -6.806 1.00 91.44 87 GLY A N 1
ATOM 675 C CA . GLY A 1 87 ? -3.738 3.703 -7.465 1.00 91.44 87 GLY A CA 1
ATOM 676 C C . GLY A 1 87 ? -2.298 3.191 -7.414 1.00 91.44 87 GLY A C 1
ATOM 677 O O . GLY A 1 87 ? -1.502 3.433 -8.320 1.00 91.44 87 GLY A O 1
ATOM 678 N N . ASP A 1 88 ? -1.983 2.447 -6.365 1.00 93.25 88 ASP A N 1
ATOM 679 C CA . ASP A 1 88 ? -0.723 1.756 -6.130 1.00 93.25 88 ASP A CA 1
ATOM 680 C C . ASP A 1 88 ? -0.467 0.608 -7.125 1.00 93.25 88 ASP A C 1
ATOM 682 O O . ASP A 1 88 ? 0.640 0.499 -7.656 1.00 93.25 88 ASP A O 1
ATOM 686 N N . ILE A 1 89 ? -1.486 -0.193 -7.454 1.00 95.75 89 ILE A N 1
ATOM 687 C CA . ILE A 1 89 ? -1.396 -1.258 -8.464 1.00 95.75 89 ILE A CA 1
ATOM 688 C C . ILE A 1 89 ? -1.138 -0.669 -9.853 1.00 95.75 89 ILE A C 1
ATOM 690 O O . ILE A 1 89 ? -0.201 -1.091 -10.532 1.00 95.75 89 ILE A O 1
ATOM 694 N N . ARG A 1 90 ? -1.882 0.377 -10.238 1.00 94.19 90 ARG A N 1
ATOM 695 C CA . ARG A 1 90 ? -1.655 1.090 -11.509 1.00 94.19 90 ARG A CA 1
ATOM 696 C C . ARG A 1 90 ? -0.236 1.650 -11.594 1.00 94.19 90 ARG A C 1
ATOM 698 O O . ARG A 1 90 ? 0.399 1.589 -12.646 1.00 94.19 90 ARG A O 1
ATOM 705 N N . LYS A 1 91 ? 0.287 2.176 -10.479 1.00 94.62 91 LYS A N 1
ATOM 706 C CA . LYS A 1 91 ? 1.665 2.677 -10.399 1.00 94.62 91 LYS A CA 1
ATOM 707 C C . LYS A 1 91 ? 2.691 1.553 -10.570 1.00 94.62 91 LYS A C 1
ATOM 709 O O . LYS A 1 91 ? 3.668 1.742 -11.298 1.00 94.62 91 LYS A O 1
ATOM 714 N N . LYS A 1 92 ? 2.459 0.380 -9.969 1.00 94.75 92 LYS A N 1
ATOM 715 C CA . LYS A 1 92 ? 3.298 -0.812 -10.169 1.00 94.75 92 LYS A CA 1
ATOM 716 C C . LYS A 1 92 ? 3.346 -1.224 -11.640 1.00 94.75 92 LYS A C 1
ATOM 718 O O . LYS A 1 92 ? 4.432 -1.419 -12.177 1.00 94.75 92 LYS A O 1
ATOM 723 N N . GLU A 1 93 ? 2.191 -1.325 -12.289 1.00 93.50 93 GLU A N 1
ATOM 724 C CA . GLU A 1 93 ? 2.079 -1.725 -13.698 1.00 93.50 93 GLU A CA 1
ATOM 725 C C . GLU A 1 93 ? 2.730 -0.712 -14.643 1.00 93.50 93 GLU A C 1
ATOM 727 O O . GLU A 1 93 ? 3.437 -1.095 -15.572 1.00 93.50 93 GLU A O 1
ATOM 732 N N . ALA A 1 94 ? 2.541 0.588 -14.400 1.00 93.69 94 ALA A N 1
ATOM 733 C CA . ALA A 1 94 ? 3.228 1.636 -15.152 1.00 93.69 94 ALA A CA 1
ATOM 734 C C . ALA A 1 94 ? 4.756 1.545 -14.998 1.00 93.69 94 ALA A C 1
ATOM 736 O O . ALA A 1 94 ? 5.480 1.636 -15.986 1.00 93.69 94 ALA A O 1
ATOM 737 N N . THR A 1 95 ? 5.244 1.307 -13.776 1.00 92.94 95 THR A N 1
ATOM 738 C CA . THR A 1 95 ? 6.684 1.153 -13.514 1.00 92.94 95 THR A CA 1
ATOM 739 C C . THR A 1 95 ? 7.256 -0.067 -14.230 1.00 92.94 95 THR A C 1
ATOM 741 O O . THR A 1 95 ? 8.317 0.029 -14.833 1.00 92.94 95 THR A O 1
ATOM 744 N N . HIS A 1 96 ? 6.552 -1.200 -14.196 1.00 92.06 96 HIS A N 1
ATOM 745 C CA . HIS A 1 96 ? 6.983 -2.415 -14.883 1.00 92.06 96 HIS A CA 1
ATOM 746 C C . HIS A 1 96 ? 7.082 -2.202 -16.399 1.00 92.06 96 HIS A C 1
ATOM 748 O O . HIS A 1 96 ? 8.149 -2.418 -16.962 1.00 92.06 96 HIS A O 1
ATOM 754 N N . ARG A 1 97 ? 6.035 -1.644 -17.025 1.00 92.44 97 ARG A N 1
ATOM 755 C CA . ARG A 1 97 ? 6.034 -1.324 -18.464 1.00 92.44 97 ARG A CA 1
ATOM 756 C C . ARG A 1 97 ? 7.172 -0.385 -18.865 1.00 92.44 97 ARG A C 1
ATOM 758 O O . ARG A 1 97 ? 7.796 -0.579 -19.900 1.00 92.44 97 ARG A O 1
ATOM 765 N N . MET A 1 98 ? 7.460 0.627 -18.045 1.00 91.06 98 MET A N 1
ATOM 766 C CA . MET A 1 98 ? 8.577 1.545 -18.287 1.00 91.06 98 MET A CA 1
ATOM 767 C C . MET A 1 98 ? 9.931 0.826 -18.220 1.00 91.06 98 MET A C 1
ATOM 769 O O . MET A 1 98 ? 10.807 1.089 -19.038 1.00 91.06 98 MET A O 1
ATOM 773 N N . VAL A 1 99 ? 10.106 -0.086 -17.261 1.00 91.31 99 VAL A N 1
ATOM 774 C CA . VAL A 1 99 ? 11.333 -0.886 -17.138 1.00 91.31 99 VAL A CA 1
ATOM 775 C C . VAL A 1 99 ? 11.504 -1.814 -18.341 1.00 91.31 99 VAL A C 1
ATOM 777 O O . VAL A 1 99 ? 12.595 -1.872 -18.900 1.00 91.31 99 VAL A O 1
ATOM 780 N N . GLU A 1 100 ? 10.440 -2.483 -18.783 1.00 89.44 100 GLU A N 1
ATOM 781 C CA . GLU A 1 100 ? 10.471 -3.336 -19.978 1.00 89.44 100 GLU A CA 1
ATOM 782 C C . GLU A 1 100 ? 10.794 -2.540 -21.248 1.00 89.44 100 GLU A C 1
ATOM 784 O O . GLU A 1 100 ? 11.653 -2.951 -22.028 1.00 89.44 100 GLU A O 1
ATOM 789 N N . ALA A 1 101 ? 10.182 -1.364 -21.422 1.00 90.44 101 ALA A N 1
ATOM 790 C CA . ALA A 1 101 ? 10.478 -0.471 -22.540 1.00 90.44 101 ALA A CA 1
ATOM 791 C C . ALA A 1 101 ? 11.945 -0.011 -22.531 1.00 90.44 101 ALA A C 1
ATOM 793 O O . ALA A 1 101 ? 12.619 -0.064 -23.557 1.00 90.44 101 ALA A O 1
ATOM 794 N N . ASN A 1 102 ? 12.473 0.377 -21.366 1.00 90.19 102 ASN A N 1
ATOM 795 C CA . ASN A 1 102 ? 13.876 0.771 -21.229 1.00 90.19 102 ASN A CA 1
ATOM 796 C C . ASN A 1 102 ? 14.834 -0.390 -21.520 1.00 90.19 102 ASN A C 1
ATOM 798 O O . ASN A 1 102 ? 15.877 -0.174 -22.134 1.00 90.19 102 ASN A O 1
ATOM 802 N N . ARG A 1 103 ? 14.482 -1.617 -21.114 1.00 87.50 103 ARG A N 1
ATOM 803 C CA . ARG A 1 103 ? 15.261 -2.821 -21.426 1.00 87.50 103 ARG A CA 1
ATOM 804 C C . ARG A 1 103 ? 15.295 -3.075 -22.929 1.00 87.50 103 ARG A C 1
ATOM 806 O O . ARG A 1 103 ? 16.377 -3.261 -23.472 1.00 87.50 103 ARG A O 1
ATOM 813 N N . ALA A 1 104 ? 14.146 -3.014 -23.603 1.00 85.94 104 ALA A N 1
ATOM 814 C CA . ALA A 1 104 ? 14.073 -3.139 -25.057 1.00 85.94 104 ALA A CA 1
ATOM 815 C C . ALA A 1 104 ? 14.953 -2.093 -25.762 1.00 85.94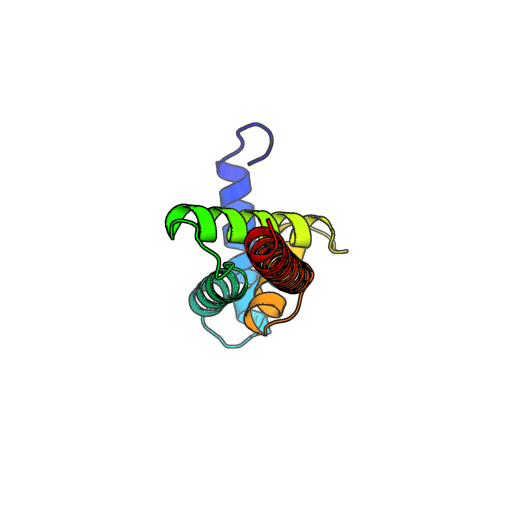 104 ALA A C 1
ATOM 817 O O . ALA A 1 104 ? 15.746 -2.452 -26.622 1.00 85.94 104 ALA A O 1
ATOM 818 N N . LEU A 1 105 ? 14.893 -0.823 -25.343 1.00 86.75 105 LEU A N 1
ATOM 819 C CA . LEU A 1 105 ? 15.723 0.254 -25.901 1.00 86.75 105 LEU A CA 1
ATOM 820 C C . LEU A 1 105 ? 17.226 0.072 -25.645 1.00 86.75 105 LEU A C 1
ATOM 822 O O . LEU A 1 105 ? 18.033 0.446 -26.491 1.00 86.75 105 LEU A O 1
ATOM 826 N N . ALA A 1 106 ? 17.613 -0.502 -24.505 1.00 86.06 106 ALA A N 1
ATOM 827 C CA . ALA A 1 106 ? 19.014 -0.786 -24.200 1.00 86.06 106 ALA A CA 1
ATOM 828 C C . ALA A 1 106 ? 19.614 -1.859 -25.122 1.00 86.06 106 ALA A C 1
ATOM 830 O O . ALA A 1 106 ? 20.813 -1.825 -25.374 1.00 86.06 106 ALA A O 1
ATOM 831 N N . HIS A 1 107 ? 18.793 -2.773 -25.649 1.00 82.12 107 HIS A N 1
ATOM 832 C CA . HIS A 1 107 ? 19.229 -3.766 -26.634 1.00 82.12 107 HIS A CA 1
ATOM 833 C C . HIS A 1 107 ? 19.467 -3.178 -28.037 1.00 82.12 107 HIS A C 1
ATOM 835 O O . HIS A 1 107 ? 20.097 -3.837 -28.857 1.00 82.12 107 HIS A O 1
ATOM 841 N N . PHE A 1 108 ? 18.985 -1.962 -28.319 1.00 75.50 108 PHE A N 1
ATOM 842 C CA . PHE A 1 108 ? 19.152 -1.277 -29.609 1.00 75.50 108 PHE A CA 1
ATOM 843 C C . PHE A 1 108 ? 20.319 -0.267 -29.630 1.00 75.50 108 PHE A C 1
ATOM 845 O O . PHE A 1 108 ? 20.387 0.554 -30.545 1.00 75.50 108 PHE A O 1
ATOM 852 N N . ARG A 1 109 ? 21.204 -0.279 -28.624 1.00 61.47 109 ARG A N 1
ATOM 853 C CA . ARG A 1 109 ? 22.399 0.577 -28.543 1.00 61.47 109 ARG A CA 1
ATOM 854 C C . ARG A 1 109 ? 23.679 -0.191 -28.818 1.00 61.47 109 ARG A C 1
ATOM 856 O O . ARG A 1 109 ? 23.739 -1.373 -28.421 1.00 61.47 109 ARG A O 1
#

InterPro domains:
  IPR000235 Small ribosomal subunit protein uS7 [PIRSF002122] (1-109)
  IPR000235 Small ribosomal subunit protein uS7 [PTHR11205] (1-104)
  IPR023798 Small ribosomal subunit protein uS7 domain [PF00177] (43-103)
  IPR036823 Small ribosomal subunit protein uS7 domain superfamily [G3DSA:1.10.455.10] (1-45)
  IPR036823 Small ribosomal subunit protein uS7 domain superfamily [G3DSA:1.10.455.10] (46-109)
  IPR036823 Small ribosomal subunit protein uS7 domain superfamily [SSF47973] (1-109)

pLDDT: mean 90.44, std 7.09, range [61.47, 96.75]

Organism: Triticum turgidum subsp. durum (NCBI:txid4567)

Secondary structure (DSSP, 8-state):
-GGG-HHHHHHHHHHHHHHHHHHHSS-HHHHHHHHHHHHS--SSS-HHHHHHHHHHHHHHHHHHS-SSSHHHHHHHHHHHHHHT-SHHHHHHHHHHHHHHHHHHHHTT-

Radius of gyration: 15.56 Å; Cα contacts (8 Å, |Δi|>4): 111; chains: 1; bounding box: 38×27×48 Å

Sequence (109 aa):
MKDGKKSLAYQILYRAVKKIQPNTETNPLLVLRQAIRRVTPNIEIGSKQGRALAIRWLLEASQKRPGRNMAFKLSSELVDAAKGSGGDIRKKEATHRMVEANRALAHFR

Mean predicted aligned error: 4.6 Å